Protein AF-A0A0M9G5N3-F1 (afdb_monomer_lite)

Sequence (93 aa):
MALSLPSTLKAVLGLIAVMIMQSASAGSKKYVAPGPTERLSVRNQEYLIGVVSFVIVILAGIMGVMAMVNINYDDDTLLMVEVPEDTHHEEQQ

Foldseek 3Di:
DPDPPPPVVVVVVVVVVVVVVVVVPPPDDPDDPDDPPDDDDPVVVVVVVVVVVVVVVVVVVVVVVVVVVPPPPVPCVVVDDDDPPPPPPDDDD

pLDDT: mean 70.57, std 13.85, range [36.41, 94.19]

Organism: Leptomonas pyrrhocoris (NCBI:txid157538)

Radius of gyration: 28.39 Å; chains: 1; bounding box: 49×49×85 Å

Secondary structure (DSSP, 8-state):
------HHHHHHHHHHHHHHHHHHTS-----PPPPTTSPPPHHHHHHHHHHHHHHHHHHHHHHHHHHHHTS-TT-GGGG--------------

Structure (mmCIF, N/CA/C/O backbone):
data_AF-A0A0M9G5N3-F1
#
_entry.id   AF-A0A0M9G5N3-F1
#
loop_
_atom_site.group_PDB
_atom_site.id
_atom_site.type_symbol
_atom_site.label_atom_id
_atom_site.label_alt_id
_atom_site.label_comp_id
_atom_site.label_asym_id
_atom_site.label_entity_id
_atom_site.label_seq_id
_atom_site.pdbx_PDB_ins_code
_atom_site.Cartn_x
_atom_site.Cartn_y
_atom_site.Cartn_z
_atom_site.occupancy
_atom_site.B_iso_or_equiv
_atom_site.auth_seq_id
_atom_site.auth_comp_id
_atom_site.auth_asym_id
_atom_site.auth_atom_id
_atom_site.pdbx_PDB_model_num
ATOM 1 N N . MET A 1 1 ? 14.913 -25.540 -7.214 1.00 36.41 1 MET A N 1
ATOM 2 C CA . MET A 1 1 ? 15.714 -24.301 -7.104 1.00 36.41 1 MET A CA 1
ATOM 3 C C . MET A 1 1 ? 15.227 -23.538 -5.886 1.00 36.41 1 MET A C 1
ATOM 5 O O . MET A 1 1 ? 14.063 -23.166 -5.856 1.00 36.41 1 MET A O 1
ATOM 9 N N . ALA A 1 2 ? 16.058 -23.395 -4.852 1.00 49.56 2 ALA A N 1
ATOM 10 C CA . ALA A 1 2 ? 15.708 -22.604 -3.676 1.00 49.56 2 ALA A CA 1
ATOM 11 C C . ALA A 1 2 ? 15.907 -21.122 -4.015 1.00 49.56 2 ALA A C 1
ATOM 13 O O . ALA A 1 2 ? 17.023 -20.700 -4.306 1.00 49.56 2 ALA A O 1
ATOM 14 N N . LEU A 1 3 ? 14.818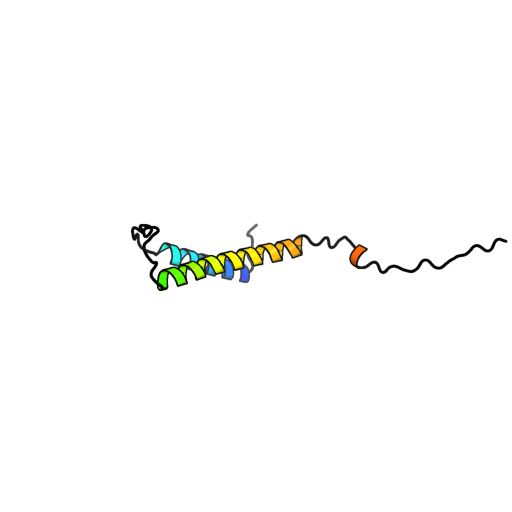 -20.354 -4.031 1.00 53.91 3 LEU A N 1
ATOM 15 C CA . LEU A 1 3 ? 14.842 -18.921 -4.295 1.00 53.91 3 LEU A CA 1
ATOM 16 C C . LEU A 1 3 ? 15.504 -18.226 -3.093 1.00 53.91 3 LEU A C 1
ATOM 18 O O . LEU A 1 3 ? 14.881 -18.037 -2.047 1.00 53.91 3 LEU A O 1
ATOM 22 N N . SER A 1 4 ? 16.797 -17.915 -3.195 1.00 61.31 4 SER A N 1
ATOM 23 C CA . SER A 1 4 ? 17.533 -17.196 -2.155 1.00 61.31 4 SER A CA 1
ATOM 24 C C . SER A 1 4 ? 17.058 -15.744 -2.120 1.00 61.31 4 SER A C 1
ATOM 26 O O . SER A 1 4 ? 17.605 -14.884 -2.806 1.00 61.31 4 SER A O 1
ATOM 28 N N . LEU A 1 5 ? 15.998 -15.477 -1.352 1.00 64.50 5 LEU A N 1
ATOM 29 C CA . LEU A 1 5 ? 15.502 -14.117 -1.159 1.00 64.50 5 LEU A CA 1
ATOM 30 C C . LEU A 1 5 ? 16.618 -13.226 -0.583 1.00 64.50 5 LEU A C 1
ATOM 32 O O . LEU A 1 5 ? 17.225 -13.621 0.423 1.00 64.50 5 LEU A O 1
ATOM 36 N N . PRO A 1 6 ? 16.866 -12.036 -1.166 1.00 77.94 6 PRO A N 1
ATOM 37 C CA . PRO A 1 6 ? 17.854 -11.100 -0.648 1.00 77.94 6 PRO A CA 1
ATOM 38 C C . PRO A 1 6 ? 17.504 -10.718 0.795 1.00 77.94 6 PRO A C 1
ATOM 40 O O . PRO A 1 6 ? 16.332 -10.602 1.158 1.00 77.94 6 PRO A O 1
ATOM 43 N N . SER A 1 7 ? 18.531 -10.550 1.634 1.00 71.62 7 SER A N 1
ATOM 44 C CA . SER A 1 7 ? 18.385 -10.323 3.084 1.00 71.62 7 SER A CA 1
ATOM 45 C C . SER A 1 7 ? 17.458 -9.141 3.411 1.00 71.62 7 SER A C 1
ATOM 47 O O . SER A 1 7 ? 16.657 -9.197 4.343 1.00 71.62 7 SER A O 1
ATOM 49 N N . THR A 1 8 ? 17.487 -8.108 2.567 1.00 73.94 8 THR A N 1
ATOM 50 C CA . THR A 1 8 ? 16.614 -6.932 2.645 1.00 73.94 8 THR A CA 1
ATOM 51 C C . THR A 1 8 ? 15.137 -7.284 2.477 1.00 73.94 8 THR A C 1
ATOM 53 O O . THR A 1 8 ? 14.304 -6.823 3.252 1.00 73.94 8 THR A O 1
ATOM 56 N N . LEU A 1 9 ? 14.799 -8.162 1.530 1.00 76.31 9 LEU A N 1
ATOM 57 C CA . LEU A 1 9 ? 13.419 -8.573 1.283 1.00 76.31 9 LEU A CA 1
ATOM 58 C C . LEU A 1 9 ? 12.874 -9.425 2.434 1.00 76.31 9 LEU A C 1
ATOM 60 O O . LEU A 1 9 ? 11.715 -9.275 2.808 1.00 76.31 9 LEU A O 1
ATOM 64 N N . LYS A 1 10 ? 13.719 -10.259 3.056 1.00 76.06 10 LYS A N 1
ATOM 65 C CA . LYS A 1 10 ? 13.353 -11.011 4.269 1.00 76.06 10 LYS A CA 1
ATOM 66 C C . LYS A 1 10 ? 13.066 -10.089 5.454 1.00 76.06 10 LYS A C 1
ATOM 68 O O . LYS A 1 10 ? 12.104 -10.326 6.179 1.00 76.06 10 LYS A O 1
ATOM 73 N N . ALA A 1 11 ? 13.871 -9.041 5.631 1.00 75.88 11 ALA A N 1
ATOM 74 C CA . ALA A 1 11 ? 13.665 -8.056 6.689 1.00 75.88 11 ALA A CA 1
ATOM 75 C C . ALA A 1 11 ? 12.349 -7.284 6.498 1.00 75.88 11 ALA A C 1
ATOM 77 O O . ALA A 1 11 ? 11.580 -7.142 7.447 1.00 75.88 11 ALA A O 1
ATOM 78 N N . VAL A 1 12 ? 12.049 -6.862 5.265 1.00 79.00 12 VAL A N 1
ATOM 79 C CA . VAL A 1 12 ? 10.783 -6.191 4.927 1.00 79.00 12 VAL A CA 1
ATOM 80 C C . VAL A 1 12 ? 9.588 -7.116 5.173 1.00 79.00 12 VAL A C 1
ATOM 82 O O . VAL A 1 12 ? 8.633 -6.713 5.834 1.00 79.00 12 VAL A O 1
ATOM 85 N N . LEU A 1 13 ? 9.653 -8.374 4.722 1.00 77.12 13 LEU A N 1
ATOM 86 C CA . LEU A 1 13 ? 8.584 -9.353 4.948 1.00 77.12 13 LEU A CA 1
ATOM 87 C C . LEU A 1 13 ? 8.358 -9.628 6.443 1.00 77.12 13 LEU A C 1
ATOM 89 O O . LEU A 1 13 ? 7.217 -9.744 6.886 1.00 77.12 13 LEU A O 1
ATOM 93 N N . GLY A 1 14 ? 9.440 -9.699 7.223 1.00 76.56 14 GLY A N 1
ATOM 94 C CA . GLY A 1 14 ? 9.383 -9.864 8.674 1.00 76.56 14 GLY A CA 1
ATOM 95 C C . GLY A 1 14 ? 8.722 -8.676 9.370 1.00 76.56 14 GLY A C 1
ATOM 96 O O . GLY A 1 14 ? 7.862 -8.872 10.226 1.00 76.56 14 GLY A O 1
ATOM 97 N N . LEU A 1 15 ? 9.055 -7.447 8.964 1.00 74.38 15 LEU A N 1
ATOM 98 C CA . LEU A 1 15 ? 8.442 -6.237 9.515 1.00 74.38 15 LEU A CA 1
ATOM 99 C C . LEU A 1 15 ? 6.931 -6.198 9.236 1.00 74.38 15 LEU A C 1
ATOM 101 O O . LEU A 1 15 ? 6.139 -5.909 10.134 1.00 74.38 15 LEU A O 1
ATOM 105 N N . ILE A 1 16 ? 6.531 -6.557 8.012 1.00 77.56 16 ILE A N 1
ATOM 106 C CA . ILE A 1 16 ? 5.123 -6.653 7.608 1.00 77.56 16 ILE A CA 1
ATOM 107 C C . ILE A 1 16 ? 4.397 -7.713 8.450 1.00 77.56 16 ILE A C 1
ATOM 109 O O . ILE A 1 16 ? 3.325 -7.441 8.990 1.00 77.56 16 ILE A O 1
ATOM 113 N N . ALA A 1 17 ? 4.991 -8.896 8.633 1.00 71.25 17 ALA A N 1
ATOM 114 C CA . ALA A 1 17 ? 4.400 -9.969 9.434 1.00 71.25 17 ALA A CA 1
ATOM 115 C C . ALA A 1 17 ? 4.194 -9.567 10.906 1.00 71.25 17 ALA A C 1
ATOM 117 O O . ALA A 1 17 ? 3.152 -9.869 11.489 1.00 71.25 17 ALA A O 1
ATOM 118 N N . VAL A 1 18 ? 5.145 -8.834 11.496 1.00 71.38 18 VAL A N 1
ATOM 119 C CA . VAL A 1 18 ? 5.040 -8.337 12.879 1.00 71.38 18 VAL A CA 1
ATOM 120 C C . VAL A 1 18 ? 3.920 -7.303 13.021 1.00 71.38 18 VAL A C 1
ATOM 122 O O . VAL A 1 18 ? 3.163 -7.362 13.993 1.00 71.38 18 VAL A O 1
ATOM 125 N N . MET A 1 19 ? 3.760 -6.398 12.048 1.00 68.44 19 MET A N 1
ATOM 126 C CA . MET A 1 19 ? 2.659 -5.425 12.049 1.00 68.44 19 MET A CA 1
ATOM 127 C C . MET A 1 19 ? 1.284 -6.108 11.941 1.00 68.44 19 MET A C 1
ATOM 129 O O . MET A 1 19 ? 0.344 -5.749 12.656 1.00 68.44 19 MET A O 1
ATOM 133 N N . ILE A 1 20 ? 1.167 -7.139 11.096 1.00 66.62 20 ILE A N 1
ATOM 134 C CA . ILE A 1 20 ? -0.081 -7.902 10.923 1.00 66.62 20 ILE A CA 1
ATOM 135 C C . ILE A 1 20 ? -0.418 -8.684 12.200 1.00 66.62 20 ILE A C 1
ATOM 137 O O . ILE A 1 20 ? -1.565 -8.680 12.649 1.00 66.62 20 ILE A O 1
ATOM 141 N N . MET A 1 21 ? 0.579 -9.310 12.830 1.00 60.81 21 MET A N 1
ATOM 142 C CA . MET A 1 21 ? 0.381 -10.103 14.045 1.00 60.81 21 MET A CA 1
ATOM 143 C C . MET A 1 21 ? -0.043 -9.246 15.247 1.00 60.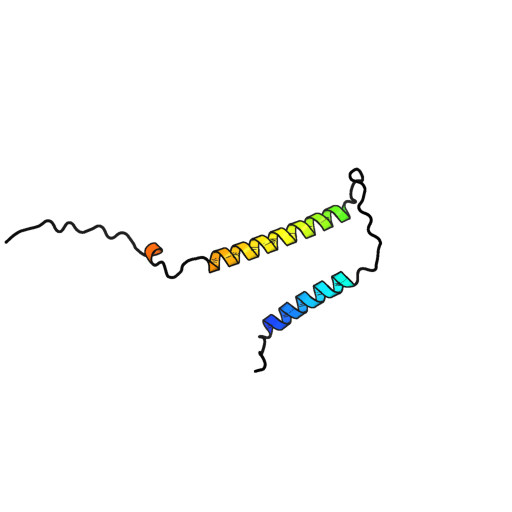81 21 MET A C 1
ATOM 145 O O . MET A 1 21 ? -0.926 -9.652 16.003 1.00 60.81 21 MET A O 1
ATOM 149 N N . GLN A 1 22 ? 0.502 -8.032 15.393 1.00 57.62 22 GLN A N 1
ATOM 150 C CA . GLN A 1 22 ? 0.031 -7.077 16.408 1.00 57.62 22 GLN A CA 1
ATOM 151 C C . GLN A 1 22 ? -1.416 -6.625 16.169 1.00 57.62 22 GLN A C 1
ATOM 153 O O . GLN A 1 22 ? -2.163 -6.450 17.130 1.00 57.62 22 GLN A O 1
ATOM 158 N N . SER A 1 23 ? -1.844 -6.511 14.909 1.00 57.38 23 SER A N 1
ATOM 159 C CA . SER A 1 23 ? -3.221 -6.135 14.560 1.00 57.38 23 SER A CA 1
ATOM 160 C C . SER A 1 23 ? -4.238 -7.239 14.894 1.00 57.38 23 SER A C 1
ATOM 162 O O . SER A 1 23 ? -5.373 -6.945 15.263 1.00 57.38 23 SER A O 1
ATOM 164 N N . ALA A 1 24 ? -3.831 -8.511 14.812 1.00 55.53 24 ALA A N 1
ATOM 165 C CA . ALA A 1 24 ? -4.692 -9.667 15.080 1.00 55.53 24 ALA A CA 1
ATOM 166 C C . ALA A 1 24 ? -4.879 -9.977 16.580 1.00 55.53 24 ALA A C 1
ATOM 168 O O . ALA A 1 24 ? -5.842 -10.641 16.956 1.00 55.53 24 ALA A O 1
ATOM 169 N N . SER A 1 25 ? -3.994 -9.476 17.450 1.00 51.97 25 SER A N 1
ATOM 170 C CA . SER A 1 25 ? -4.072 -9.669 18.908 1.00 51.97 25 SER A CA 1
ATOM 171 C C . SER A 1 25 ? -4.980 -8.644 19.616 1.00 51.97 25 SER A C 1
ATOM 173 O O . SER A 1 25 ? -4.916 -8.485 20.839 1.00 51.97 25 SER A O 1
ATOM 175 N N . ALA A 1 26 ? -5.835 -7.932 18.879 1.00 57.50 26 ALA A N 1
ATOM 176 C CA . ALA A 1 26 ? -6.891 -7.112 19.458 1.00 57.50 26 ALA A CA 1
ATOM 177 C C . ALA A 1 26 ? -8.063 -8.024 19.862 1.00 57.50 26 ALA A C 1
ATOM 179 O O . ALA A 1 26 ? -8.838 -8.470 19.020 1.00 57.50 26 ALA A O 1
ATOM 180 N N . GLY A 1 27 ? -8.164 -8.340 21.159 1.00 55.59 27 GLY A N 1
ATOM 181 C CA . GLY A 1 27 ? -9.207 -9.210 21.713 1.00 55.59 27 GLY A CA 1
ATOM 182 C C . GLY A 1 27 ? -10.621 -8.836 21.252 1.00 55.59 27 GLY A C 1
ATOM 183 O O . GLY A 1 27 ? -10.908 -7.664 21.002 1.00 55.59 27 GLY A O 1
ATOM 184 N N . SER A 1 28 ? -11.499 -9.842 21.155 1.00 55.31 28 SER A N 1
ATOM 185 C CA . SER A 1 28 ? -12.852 -9.766 20.588 1.00 55.31 28 SER A CA 1
ATOM 186 C C . SER A 1 28 ? -13.767 -8.794 21.346 1.00 55.31 28 SER A C 1
ATOM 188 O O . SER A 1 28 ? -14.628 -9.182 22.137 1.00 55.31 28 SER A O 1
ATOM 190 N N . LYS A 1 29 ? -13.591 -7.498 21.121 1.00 61.53 29 LYS A N 1
ATOM 191 C CA . LYS A 1 29 ? -14.546 -6.479 21.533 1.00 61.53 29 LYS A CA 1
ATOM 192 C C . LYS A 1 29 ? -15.618 -6.412 20.457 1.00 61.53 29 LYS A C 1
ATOM 194 O O . LYS A 1 29 ? -15.326 -6.252 19.276 1.00 61.53 29 LYS A O 1
ATOM 199 N N . LYS A 1 30 ? -16.875 -6.563 20.867 1.00 65.62 30 LYS A N 1
ATOM 200 C CA . LYS A 1 30 ? -18.033 -6.352 19.998 1.00 65.62 30 LYS A CA 1
ATOM 201 C C . LYS A 1 30 ? -18.124 -4.854 19.702 1.00 65.62 30 LYS A C 1
ATOM 203 O O . LYS A 1 30 ? -18.703 -4.103 20.481 1.00 65.62 30 LYS A O 1
ATOM 208 N N . TYR A 1 31 ? -17.491 -4.418 18.618 1.00 58.28 31 TYR A N 1
ATOM 209 C CA . TYR A 1 31 ? -17.571 -3.041 18.147 1.00 58.28 31 TYR A CA 1
ATOM 210 C C . TYR A 1 31 ? -18.917 -2.842 17.456 1.00 58.28 31 TYR A C 1
ATOM 212 O O . TYR A 1 31 ? -19.161 -3.362 16.370 1.00 58.28 31 TYR A O 1
ATOM 220 N N . VAL A 1 32 ? -19.812 -2.126 18.127 1.00 67.12 32 VAL A N 1
ATOM 221 C CA . VAL A 1 32 ? -21.052 -1.633 17.531 1.00 67.12 32 VAL A CA 1
ATOM 222 C C . VAL A 1 32 ? -20.739 -0.256 16.960 1.00 67.12 32 VAL A C 1
ATOM 224 O O . VAL A 1 32 ? -20.113 0.557 17.641 1.00 67.12 32 VAL A O 1
ATOM 227 N N . ALA A 1 33 ? -21.115 -0.014 15.705 1.00 58.91 33 ALA A N 1
ATOM 228 C CA . ALA A 1 33 ? -20.974 1.306 15.109 1.00 58.91 33 ALA A CA 1
ATOM 229 C C . ALA A 1 33 ? -21.765 2.317 15.962 1.00 58.91 33 ALA A C 1
ATOM 231 O O . ALA A 1 33 ? -22.947 2.065 16.217 1.00 58.91 33 ALA A O 1
ATOM 232 N N . PRO A 1 34 ? -21.141 3.419 16.421 1.00 59.69 34 PRO A N 1
ATOM 233 C CA . PRO A 1 34 ? -21.874 4.512 17.046 1.00 59.69 34 PRO A CA 1
ATOM 234 C C . PRO A 1 34 ? -22.993 4.968 16.110 1.00 59.69 34 PRO A C 1
ATOM 236 O O . PRO A 1 34 ? -22.821 4.947 14.885 1.00 59.69 34 PRO A O 1
ATOM 239 N N . GLY A 1 35 ? -24.138 5.357 16.666 1.00 70.50 35 GLY A N 1
ATOM 240 C CA . GLY A 1 35 ? -25.241 5.874 15.856 1.00 70.50 35 GLY A CA 1
ATOM 241 C C . GLY A 1 35 ? -24.776 7.055 14.983 1.00 70.50 35 GLY A C 1
ATOM 242 O O . GLY A 1 35 ? -23.845 7.762 15.367 1.00 70.50 35 GLY A O 1
ATOM 243 N N . PRO A 1 36 ? -25.413 7.334 13.831 1.00 63.03 36 PRO A N 1
ATOM 244 C CA . PRO A 1 36 ? -25.000 8.420 12.927 1.00 63.03 36 PRO A CA 1
ATOM 245 C C . PRO A 1 36 ? -25.012 9.816 13.583 1.00 63.03 36 PRO A C 1
ATOM 247 O O . PRO A 1 36 ? -24.432 10.760 13.054 1.00 63.03 36 PRO A O 1
ATOM 250 N N . THR A 1 37 ? -25.664 9.950 14.739 1.00 64.69 37 THR A N 1
ATOM 251 C CA . THR A 1 37 ? -25.743 11.162 15.564 1.00 64.69 37 THR A CA 1
ATOM 252 C C . THR A 1 37 ? -24.786 11.170 16.759 1.00 64.69 37 THR A C 1
ATOM 254 O O . THR A 1 37 ? -24.655 12.196 17.426 1.00 64.69 37 THR A O 1
ATOM 257 N N . GLU A 1 38 ? -24.122 10.056 17.065 1.00 68.00 38 GLU A N 1
ATOM 258 C CA . GLU A 1 38 ? -23.190 9.968 18.186 1.00 68.00 38 GLU A CA 1
ATOM 259 C C . GLU A 1 38 ? -21.823 10.508 17.771 1.00 68.00 38 GLU A C 1
ATOM 261 O O . GLU A 1 38 ? -21.175 10.023 16.841 1.00 68.00 38 GLU A O 1
ATOM 266 N N . ARG A 1 39 ? -21.366 11.546 18.476 1.00 64.38 39 ARG A N 1
ATOM 267 C CA . ARG A 1 39 ? -20.035 12.105 18.248 1.00 64.38 39 ARG A CA 1
ATOM 268 C C . ARG A 1 39 ? -18.980 11.061 18.599 1.00 64.38 39 ARG A C 1
ATOM 270 O O . ARG A 1 39 ? -18.899 10.597 19.735 1.00 64.38 39 ARG A O 1
ATOM 277 N N . LEU A 1 40 ? -18.139 10.740 17.620 1.00 67.31 40 LEU A N 1
ATOM 278 C CA . LEU A 1 40 ? -16.932 9.954 17.837 1.00 67.31 40 LEU A CA 1
ATOM 279 C C . LEU A 1 40 ? -16.051 10.634 18.891 1.0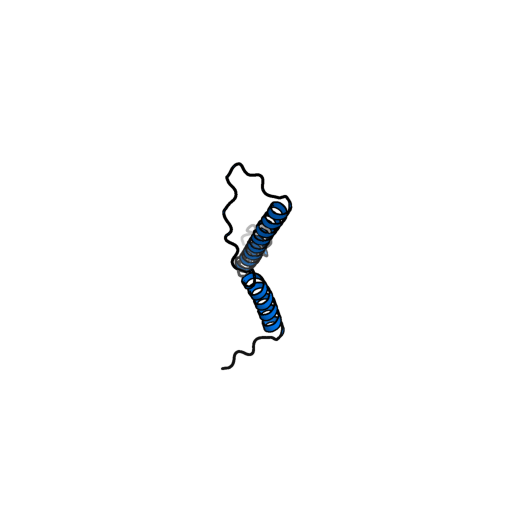0 67.31 40 LEU A C 1
ATOM 281 O O . LEU A 1 40 ? -15.843 11.846 18.863 1.00 67.31 40 LEU A O 1
ATOM 285 N N . SER A 1 41 ? -15.505 9.834 19.807 1.00 77.06 41 SER A N 1
ATOM 286 C CA . SER A 1 41 ? -14.440 10.287 20.701 1.00 77.06 41 SER A CA 1
ATOM 287 C C . SER A 1 41 ? -13.243 10.774 19.877 1.00 77.06 41 SER A C 1
ATOM 289 O O . SER A 1 41 ? -12.908 10.157 18.864 1.00 77.06 41 SER A O 1
ATOM 291 N N . VAL A 1 42 ? -12.576 11.839 20.331 1.00 80.12 42 VAL A N 1
ATOM 292 C CA . VAL A 1 42 ? -11.428 12.474 19.651 1.00 80.12 42 VAL A CA 1
ATOM 293 C C . VAL A 1 42 ? -10.368 11.444 19.242 1.00 80.12 42 VAL A C 1
ATOM 295 O O . VAL A 1 42 ? -9.920 11.428 18.101 1.00 80.12 42 VAL A O 1
ATOM 298 N N . ARG A 1 43 ? -10.069 10.479 20.121 1.00 79.06 43 ARG A N 1
ATOM 299 C CA . ARG A 1 43 ? -9.107 9.397 19.855 1.00 79.06 43 ARG A CA 1
ATOM 300 C C . ARG A 1 43 ? -9.499 8.508 18.669 1.00 79.06 43 ARG A C 1
ATOM 302 O O . ARG A 1 43 ? -8.640 8.049 17.924 1.00 79.06 43 ARG A O 1
ATOM 309 N N . ASN A 1 44 ? -10.792 8.252 18.486 1.00 80.00 44 ASN A N 1
ATOM 310 C CA . ASN A 1 44 ? -11.276 7.436 17.372 1.00 80.00 44 ASN A CA 1
ATOM 311 C C . ASN A 1 44 ? -11.241 8.223 16.056 1.00 80.00 44 ASN A C 1
ATOM 313 O O . ASN A 1 44 ? -11.031 7.628 15.003 1.00 80.00 44 ASN A O 1
ATOM 317 N N . GLN A 1 45 ? -11.417 9.547 16.111 1.00 80.25 45 GLN A N 1
ATOM 318 C CA . GLN A 1 45 ? -11.253 10.416 14.943 1.00 80.25 45 GLN A CA 1
ATOM 319 C C . GLN A 1 45 ? -9.786 10.487 14.507 1.00 80.25 45 GLN A C 1
ATOM 321 O O . GLN A 1 45 ? -9.504 10.334 13.323 1.00 80.25 45 GLN A O 1
ATOM 326 N N . GLU A 1 46 ? -8.859 10.638 15.457 1.00 83.25 46 GLU A N 1
ATOM 327 C CA . GLU A 1 46 ? -7.409 10.607 15.210 1.00 83.25 46 GLU A CA 1
ATOM 328 C C . GLU A 1 46 ? -6.947 9.260 14.633 1.00 83.25 46 GLU A C 1
ATOM 330 O O . GLU A 1 46 ? -6.135 9.205 13.710 1.00 83.25 46 GLU A O 1
ATOM 335 N N . TYR A 1 47 ? -7.505 8.153 15.125 1.00 84.62 47 TYR A N 1
ATOM 336 C CA . TYR A 1 47 ? -7.231 6.840 14.550 1.00 84.62 47 TYR A CA 1
ATOM 337 C C . TYR A 1 47 ? -7.768 6.724 13.117 1.00 84.62 47 TYR A C 1
ATOM 339 O O . TYR A 1 47 ? -7.049 6.284 12.221 1.00 84.62 47 TYR A O 1
ATOM 347 N N . LEU A 1 48 ? -9.008 7.160 12.874 1.00 84.31 48 LEU A N 1
ATOM 348 C CA . LEU A 1 48 ? -9.625 7.096 11.550 1.00 84.31 48 LEU A CA 1
ATOM 349 C C . LEU A 1 48 ? -8.865 7.947 10.525 1.00 84.31 48 LEU A C 1
ATOM 351 O O . LEU A 1 48 ? -8.603 7.472 9.423 1.00 84.31 48 LEU A O 1
ATOM 355 N N . ILE A 1 49 ? -8.462 9.169 10.884 1.00 86.88 49 ILE A N 1
ATOM 356 C CA . ILE A 1 49 ? -7.664 10.021 9.992 1.00 86.88 49 ILE A CA 1
ATOM 357 C C . ILE A 1 49 ? -6.270 9.427 9.746 1.00 86.88 49 ILE A C 1
ATOM 359 O O . ILE A 1 49 ? -5.758 9.512 8.630 1.00 86.88 49 ILE A O 1
ATOM 363 N N . GLY A 1 50 ? -5.685 8.744 10.735 1.00 85.94 50 GLY A N 1
ATOM 364 C CA . GLY A 1 50 ? -4.446 7.983 10.565 1.00 85.94 50 GLY A CA 1
ATOM 365 C C . GLY A 1 50 ? -4.597 6.842 9.554 1.00 85.94 50 GLY A C 1
ATOM 366 O O . GLY A 1 50 ? -3.789 6.715 8.638 1.00 85.94 50 GLY A O 1
ATOM 367 N N . VAL A 1 51 ? -5.672 6.057 9.652 1.00 87.81 51 VAL A N 1
ATOM 368 C CA . VAL A 1 51 ? -5.949 4.962 8.706 1.00 87.81 51 VAL A CA 1
ATOM 369 C C . VAL A 1 51 ? -6.211 5.500 7.298 1.00 87.81 51 VAL A C 1
ATOM 371 O O . VAL A 1 51 ? -5.640 4.999 6.331 1.00 87.81 51 VAL A O 1
ATOM 374 N N . VAL A 1 52 ? -7.034 6.543 7.168 1.00 90.31 52 VAL A N 1
ATOM 375 C CA . VAL A 1 52 ? -7.353 7.147 5.865 1.00 90.31 52 VAL A CA 1
ATOM 376 C C . VAL A 1 52 ? -6.107 7.755 5.219 1.00 90.31 52 VAL A C 1
ATOM 378 O O . VAL A 1 52 ? -5.861 7.525 4.037 1.00 90.31 52 VAL A O 1
ATOM 381 N N . SER A 1 53 ? -5.286 8.480 5.982 1.00 87.62 53 SER A N 1
ATOM 382 C CA . SER A 1 53 ? -4.045 9.063 5.455 1.00 87.62 53 SER A CA 1
ATOM 383 C C . SER A 1 53 ? -3.049 7.990 5.007 1.00 87.62 53 SER A C 1
ATOM 385 O O . SER A 1 53 ? -2.462 8.121 3.935 1.00 87.62 53 SER A O 1
ATOM 387 N N . PHE A 1 54 ? -2.923 6.885 5.747 1.00 88.81 54 PHE A N 1
ATOM 388 C CA . PHE A 1 54 ? -2.083 5.755 5.350 1.00 88.81 54 PHE A CA 1
ATOM 389 C C . PHE A 1 54 ? -2.524 5.127 4.019 1.00 88.81 54 PHE A C 1
ATOM 391 O O . PHE A 1 54 ? -1.691 4.879 3.148 1.00 88.81 54 PHE A O 1
ATOM 398 N N . VAL A 1 55 ? -3.833 4.927 3.820 1.00 92.75 55 VAL A N 1
ATOM 399 C CA . VAL A 1 55 ? -4.375 4.409 2.551 1.00 92.75 55 VAL A CA 1
ATOM 400 C C . VAL A 1 55 ? -4.054 5.350 1.389 1.00 92.75 55 VAL A C 1
ATOM 402 O O . VAL A 1 55 ? -3.626 4.890 0.332 1.00 92.75 55 VAL A O 1
ATOM 405 N N . ILE A 1 56 ? -4.201 6.664 1.585 1.00 93.81 56 ILE A N 1
ATOM 406 C CA . ILE A 1 56 ? -3.875 7.663 0.557 1.00 93.81 56 ILE A CA 1
ATOM 407 C C . ILE A 1 56 ? -2.391 7.594 0.178 1.00 93.81 56 ILE A C 1
ATOM 409 O O . ILE A 1 56 ? -2.065 7.602 -1.008 1.00 93.81 56 ILE A O 1
ATOM 413 N N . VAL A 1 57 ? -1.491 7.473 1.158 1.00 94.19 57 VAL A N 1
ATOM 414 C CA . VAL A 1 57 ? -0.045 7.359 0.905 1.00 94.19 57 VAL A CA 1
ATOM 415 C C . VAL A 1 57 ? 0.288 6.090 0.116 1.00 94.19 57 VAL A C 1
ATOM 417 O O .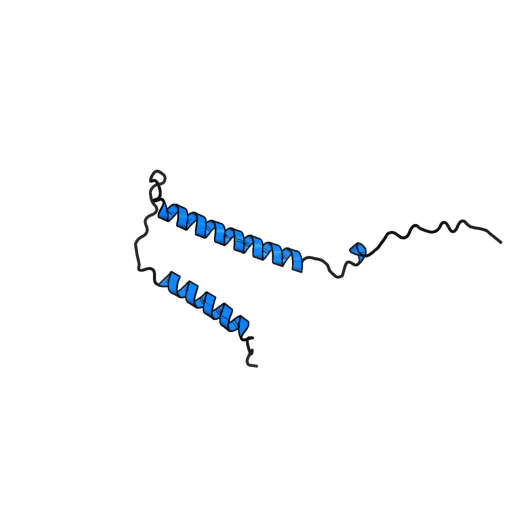 VAL A 1 57 ? 1.079 6.154 -0.825 1.00 94.19 57 VAL A O 1
ATOM 420 N N . ILE A 1 58 ? -0.341 4.953 0.434 1.00 93.31 58 ILE A N 1
ATOM 421 C CA . ILE A 1 58 ? -0.164 3.711 -0.338 1.00 93.31 58 ILE A CA 1
ATOM 422 C C . ILE A 1 58 ? -0.613 3.904 -1.788 1.00 93.31 58 ILE A C 1
ATOM 424 O O . ILE A 1 58 ? 0.120 3.541 -2.708 1.00 93.31 58 ILE A O 1
ATOM 428 N N . LEU A 1 59 ? -1.795 4.488 -2.003 1.00 93.38 59 LEU A N 1
ATOM 429 C CA . LEU A 1 59 ? -2.322 4.729 -3.348 1.00 93.38 59 LEU A CA 1
ATOM 430 C C . LEU A 1 59 ? -1.412 5.660 -4.155 1.00 93.38 59 LEU A C 1
ATOM 432 O O . LEU A 1 59 ? -1.130 5.374 -5.318 1.00 93.38 59 LEU A O 1
ATOM 436 N N . ALA A 1 60 ? -0.902 6.724 -3.531 1.00 91.88 60 ALA A N 1
ATOM 437 C CA . ALA A 1 60 ? 0.058 7.628 -4.156 1.00 91.88 60 ALA A CA 1
ATOM 438 C C . ALA A 1 60 ? 1.359 6.903 -4.540 1.00 91.88 60 ALA A C 1
ATOM 440 O O . ALA A 1 60 ? 1.861 7.089 -5.647 1.00 91.88 60 ALA A O 1
ATOM 441 N N . GLY A 1 61 ? 1.871 6.026 -3.669 1.00 93.00 61 GLY A N 1
ATOM 442 C CA . GLY A 1 61 ? 3.045 5.202 -3.961 1.00 93.00 61 GLY A CA 1
ATOM 443 C C . GLY A 1 61 ? 2.830 4.269 -5.155 1.00 93.00 61 GLY A C 1
ATOM 444 O O . GLY A 1 61 ? 3.667 4.215 -6.053 1.00 93.00 61 GLY A O 1
ATOM 445 N N . ILE A 1 62 ? 1.683 3.583 -5.210 1.00 92.56 62 ILE A N 1
ATOM 446 C CA . ILE A 1 62 ? 1.328 2.703 -6.334 1.00 92.56 62 ILE A CA 1
ATOM 447 C C . ILE A 1 62 ? 1.207 3.504 -7.635 1.00 92.56 62 ILE A C 1
ATOM 449 O O . ILE A 1 62 ? 1.754 3.084 -8.654 1.00 92.56 62 ILE A O 1
ATOM 453 N N . MET A 1 63 ? 0.539 4.664 -7.611 1.00 90.25 63 MET A N 1
ATOM 454 C CA . MET A 1 63 ? 0.444 5.540 -8.783 1.00 90.25 63 MET A CA 1
ATOM 455 C C . MET A 1 63 ? 1.816 6.032 -9.253 1.00 90.25 63 MET A C 1
ATOM 457 O O . MET A 1 63 ? 2.066 6.043 -10.453 1.00 90.25 63 MET A O 1
ATOM 461 N N . GLY A 1 64 ? 2.718 6.389 -8.335 1.00 89.44 64 GLY A N 1
ATOM 462 C CA . GLY A 1 64 ? 4.079 6.801 -8.683 1.00 89.44 64 GLY A CA 1
ATOM 463 C C . GLY A 1 64 ? 4.874 5.694 -9.380 1.00 89.44 64 GLY A C 1
ATOM 464 O O . GLY A 1 64 ? 5.522 5.941 -10.394 1.00 89.44 64 GLY A O 1
ATOM 465 N N . VAL A 1 65 ? 4.775 4.455 -8.886 1.00 88.38 65 VAL A N 1
ATOM 466 C CA . VAL A 1 65 ? 5.419 3.294 -9.523 1.00 88.38 65 VAL A CA 1
ATOM 467 C C . VAL A 1 65 ? 4.806 3.011 -10.895 1.00 88.38 65 VAL A C 1
ATOM 469 O O . VAL A 1 65 ? 5.540 2.818 -11.858 1.00 88.38 65 VAL A O 1
ATOM 472 N N . MET A 1 66 ? 3.475 3.031 -11.007 1.00 86.00 66 MET A N 1
ATOM 473 C CA . MET A 1 66 ? 2.772 2.864 -12.286 1.00 86.00 66 MET A CA 1
ATOM 474 C C . MET A 1 66 ? 3.199 3.922 -13.306 1.00 86.00 66 MET A C 1
ATOM 476 O O . MET A 1 66 ? 3.433 3.587 -14.461 1.00 86.00 66 MET A O 1
ATOM 480 N N . ALA A 1 67 ? 3.345 5.178 -12.879 1.00 82.62 67 ALA A N 1
ATOM 481 C CA . ALA A 1 67 ? 3.808 6.254 -13.742 1.00 82.62 67 ALA A CA 1
ATOM 482 C C . ALA A 1 67 ? 5.230 5.998 -14.254 1.00 82.62 67 ALA A C 1
ATOM 484 O O . ALA A 1 67 ? 5.467 6.175 -15.439 1.00 82.62 67 ALA A O 1
ATOM 485 N N . MET A 1 68 ? 6.154 5.527 -13.407 1.00 78.56 68 MET A N 1
ATOM 486 C CA . MET A 1 68 ? 7.509 5.184 -13.859 1.00 78.56 68 MET A CA 1
ATOM 487 C C . MET A 1 68 ? 7.541 3.993 -14.820 1.00 78.56 68 MET A C 1
ATOM 489 O O . MET A 1 68 ? 8.288 4.015 -15.789 1.00 78.56 68 MET A O 1
ATOM 493 N N . VAL A 1 69 ? 6.742 2.955 -14.567 1.00 81.50 69 VAL A N 1
ATOM 494 C CA . VAL A 1 69 ? 6.730 1.746 -15.410 1.00 81.50 69 VAL A CA 1
ATOM 495 C C . VAL A 1 69 ? 6.057 1.997 -16.760 1.00 81.50 69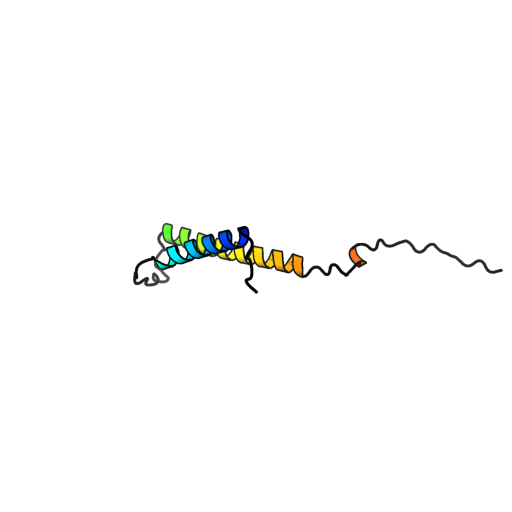 VAL A C 1
ATOM 497 O O . VAL A 1 69 ? 6.393 1.340 -17.737 1.00 81.50 69 VAL A O 1
ATOM 500 N N . ASN A 1 70 ? 5.113 2.936 -16.824 1.00 77.81 70 ASN A N 1
ATOM 501 C CA . ASN A 1 70 ? 4.364 3.233 -18.042 1.00 77.81 70 ASN A CA 1
ATOM 502 C C . ASN A 1 70 ? 5.016 4.321 -18.916 1.00 77.81 70 ASN A C 1
ATOM 504 O O . ASN A 1 70 ? 4.424 4.742 -19.908 1.00 77.81 70 ASN A O 1
ATOM 508 N N . ILE A 1 71 ? 6.212 4.799 -18.558 1.00 71.44 71 ILE A N 1
ATOM 509 C CA . ILE A 1 71 ? 7.020 5.615 -19.466 1.00 71.44 71 ILE A CA 1
ATOM 510 C C . ILE A 1 71 ? 7.549 4.685 -20.559 1.00 71.44 71 ILE A C 1
ATOM 512 O O . ILE A 1 71 ? 8.246 3.712 -20.275 1.00 71.44 71 ILE A O 1
ATOM 516 N N . ASN A 1 72 ? 7.202 4.980 -21.811 1.00 67.12 72 ASN A N 1
ATOM 517 C CA . ASN A 1 72 ? 7.749 4.274 -22.959 1.00 67.12 72 ASN A CA 1
ATOM 518 C C . ASN A 1 72 ? 9.192 4.742 -23.192 1.00 67.12 72 ASN A C 1
ATOM 520 O O . ASN A 1 72 ? 9.422 5.755 -23.844 1.00 67.12 72 ASN A O 1
ATOM 524 N N . TYR A 1 73 ? 10.153 4.025 -22.612 1.00 66.38 73 TYR A N 1
ATOM 525 C CA . TYR A 1 73 ? 11.582 4.323 -22.753 1.00 66.38 73 TYR A CA 1
ATOM 526 C C . TYR A 1 73 ? 12.142 4.003 -24.147 1.00 66.38 73 TYR A C 1
ATOM 528 O O . TYR A 1 73 ? 13.266 4.403 -24.426 1.00 66.38 73 TYR A O 1
ATOM 536 N N . ASP A 1 74 ? 11.373 3.318 -25.002 1.00 68.44 74 ASP A N 1
ATOM 537 C CA . ASP A 1 74 ? 11.736 3.044 -26.399 1.00 68.44 74 ASP A CA 1
ATOM 538 C C . ASP A 1 74 ? 11.272 4.167 -27.353 1.00 68.44 74 ASP A C 1
ATOM 540 O O . ASP A 1 74 ? 11.541 4.124 -28.554 1.00 68.44 74 ASP A O 1
ATOM 544 N N . ASP A 1 75 ? 10.541 5.166 -26.843 1.00 65.81 75 ASP A N 1
ATOM 545 C CA . ASP A 1 75 ? 10.097 6.326 -27.613 1.00 65.81 75 ASP A CA 1
ATOM 546 C C . ASP A 1 75 ? 11.165 7.432 -27.590 1.00 65.81 75 ASP A C 1
ATOM 548 O O . ASP A 1 75 ? 11.126 8.374 -26.793 1.00 65.81 75 ASP A O 1
ATOM 552 N N . ASP A 1 76 ? 12.138 7.311 -28.495 1.00 63.59 76 ASP A N 1
ATOM 553 C CA . ASP A 1 76 ? 13.244 8.264 -28.668 1.00 63.59 76 ASP A CA 1
ATOM 554 C C . ASP A 1 76 ? 12.785 9.657 -29.151 1.00 63.59 76 ASP A C 1
ATOM 556 O O . ASP A 1 76 ? 13.595 10.582 -29.248 1.00 63.59 76 ASP A O 1
ATOM 560 N N . THR A 1 77 ? 11.486 9.863 -29.417 1.00 62.94 77 THR A N 1
ATOM 561 C CA . THR A 1 77 ? 10.939 11.166 -29.838 1.00 62.94 77 THR A CA 1
ATOM 562 C C . THR A 1 77 ? 11.127 12.266 -28.795 1.00 62.94 77 THR A C 1
ATOM 564 O O . THR A 1 77 ? 11.240 13.433 -29.161 1.00 62.94 77 THR A O 1
ATOM 567 N N . LEU A 1 78 ? 11.257 11.917 -27.510 1.00 59.53 78 LEU A N 1
ATOM 568 C CA . LEU A 1 78 ? 11.570 12.876 -26.442 1.00 59.53 78 LEU A CA 1
ATOM 569 C C . LEU A 1 78 ? 13.021 13.393 -26.483 1.00 59.53 78 LEU A C 1
ATOM 571 O O . LEU A 1 78 ? 13.340 14.364 -25.796 1.00 59.53 78 LEU A O 1
ATOM 575 N N . LEU A 1 79 ? 13.897 12.757 -27.267 1.00 60.94 79 LEU A N 1
ATOM 576 C CA 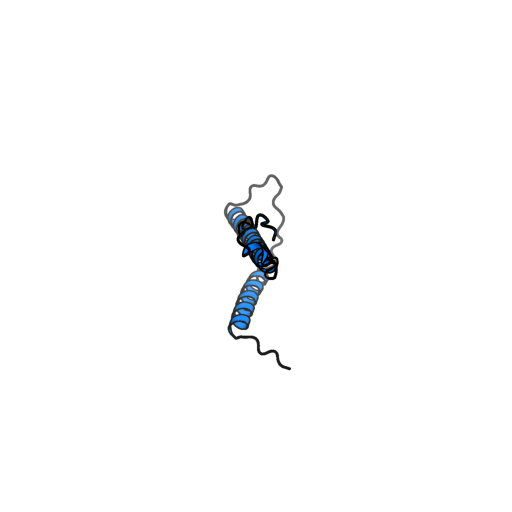. LEU A 1 79 ? 15.301 13.140 -27.456 1.00 60.94 79 LEU A CA 1
ATOM 577 C C . LEU A 1 79 ? 15.577 13.717 -28.853 1.00 60.94 79 LEU A C 1
ATOM 579 O O . LEU A 1 79 ? 16.701 14.134 -29.138 1.00 60.94 79 LEU A O 1
ATOM 583 N N . MET A 1 80 ? 14.568 13.755 -29.724 1.00 65.19 80 MET A N 1
ATOM 584 C CA . MET A 1 80 ? 14.690 14.288 -31.077 1.00 65.19 80 MET A CA 1
ATOM 585 C C . MET A 1 80 ? 14.556 15.811 -31.024 1.00 65.19 80 MET A C 1
ATOM 587 O O . MET A 1 80 ? 13.476 16.357 -30.809 1.00 65.19 80 MET A O 1
ATOM 591 N N . VAL A 1 81 ? 15.675 16.511 -31.198 1.00 66.12 81 VAL A N 1
ATOM 592 C CA . VAL A 1 81 ? 15.679 17.962 -31.412 1.00 66.12 81 VAL A CA 1
ATOM 593 C C . VAL A 1 81 ? 15.311 18.214 -32.870 1.00 66.12 81 VAL A C 1
ATOM 595 O O . VAL A 1 81 ? 15.902 17.601 -33.759 1.00 66.12 81 VAL A O 1
ATOM 598 N N . GLU A 1 82 ? 14.348 19.104 -33.120 1.00 66.94 82 GLU A N 1
ATOM 599 C CA . GLU A 1 82 ? 14.027 19.564 -34.473 1.00 66.94 82 GLU A CA 1
ATOM 600 C C . GLU A 1 82 ? 15.282 20.187 -35.094 1.00 66.94 82 GLU A C 1
ATOM 602 O O . GLU A 1 82 ? 15.719 21.275 -34.712 1.00 66.94 82 GLU A O 1
ATOM 607 N N . VAL A 1 83 ? 15.899 19.463 -36.028 1.00 67.81 83 VAL A N 1
ATOM 608 C CA . VAL A 1 83 ? 16.953 20.017 -36.872 1.00 67.81 83 VAL A CA 1
ATOM 609 C C . VAL A 1 83 ? 16.234 20.833 -37.942 1.00 67.81 83 VAL A C 1
ATOM 611 O O . VAL A 1 83 ? 15.427 20.252 -38.671 1.00 67.81 83 VAL A O 1
ATOM 614 N N . PRO A 1 84 ? 16.449 22.159 -38.026 1.00 63.19 84 PRO A N 1
ATOM 615 C CA . PRO A 1 84 ? 15.881 22.942 -39.111 1.00 63.19 84 PRO A CA 1
ATOM 616 C C . PRO A 1 84 ? 16.358 22.327 -40.426 1.00 63.19 84 PRO A C 1
ATOM 618 O O . PRO A 1 84 ? 17.558 22.125 -40.606 1.00 63.19 84 PRO A O 1
ATOM 621 N N . GLU A 1 85 ? 15.420 21.968 -41.305 1.00 61.50 85 GLU A N 1
ATOM 622 C CA . GLU A 1 85 ? 15.755 21.500 -42.646 1.00 61.50 85 GLU A CA 1
ATOM 623 C C . GLU A 1 85 ? 16.577 22.597 -43.318 1.00 61.50 85 GLU A C 1
ATOM 625 O O . GLU A 1 85 ? 16.070 23.684 -43.610 1.00 61.50 85 GLU A O 1
ATOM 630 N N . ASP A 1 86 ? 17.867 22.329 -43.518 1.00 56.94 86 ASP A N 1
ATOM 631 C CA . ASP A 1 86 ? 18.696 23.165 -44.362 1.00 56.94 86 ASP A CA 1
ATOM 632 C C . ASP A 1 86 ? 18.008 23.234 -45.723 1.00 56.94 86 ASP A C 1
ATOM 634 O O . ASP A 1 86 ? 17.817 22.224 -46.406 1.00 56.94 86 ASP A O 1
ATOM 638 N N . THR A 1 87 ? 17.611 24.448 -46.097 1.00 51.94 87 THR A N 1
ATOM 639 C CA . THR A 1 87 ? 17.201 24.835 -47.442 1.00 51.94 87 THR A CA 1
ATOM 640 C C . THR A 1 87 ? 18.303 24.462 -48.432 1.00 51.94 87 THR A C 1
ATOM 642 O O . THR A 1 87 ? 19.105 25.298 -48.844 1.00 51.94 87 THR A O 1
ATOM 645 N N . HIS A 1 88 ? 18.326 23.206 -48.867 1.00 52.47 88 HIS A N 1
ATOM 646 C CA . HIS A 1 88 ? 18.859 22.832 -50.162 1.00 52.47 88 HIS A CA 1
ATOM 647 C C . HIS A 1 88 ? 17.846 23.293 -51.206 1.00 52.47 88 HIS A C 1
ATOM 649 O O . HIS A 1 88 ? 17.060 22.520 -51.750 1.00 52.47 88 HIS A O 1
ATOM 655 N N . HIS A 1 89 ? 17.865 24.601 -51.462 1.00 49.78 89 HIS A N 1
ATOM 656 C CA . HIS A 1 89 ? 17.424 25.099 -52.746 1.00 49.78 89 HIS A CA 1
ATOM 657 C C . HIS A 1 89 ? 18.365 24.530 -53.804 1.00 49.78 89 HIS A C 1
ATOM 659 O O . HIS A 1 89 ? 19.567 24.785 -53.805 1.00 49.78 89 HIS A O 1
ATOM 665 N N . GLU A 1 90 ? 17.776 23.682 -54.636 1.00 50.97 90 GLU A N 1
ATOM 666 C CA . GLU A 1 90 ? 18.049 23.525 -56.056 1.00 50.97 90 GLU A CA 1
ATOM 667 C C . GLU A 1 90 ? 19.045 24.555 -56.616 1.00 50.97 90 GLU A C 1
ATOM 669 O O . GLU A 1 90 ? 18.701 25.722 -56.776 1.00 50.97 90 GLU A O 1
ATOM 674 N N . GLU A 1 91 ? 20.225 24.109 -57.040 1.00 48.03 91 GLU A N 1
ATOM 675 C CA . GLU A 1 91 ? 20.800 24.640 -58.274 1.00 48.03 91 GLU A CA 1
ATOM 676 C C . GLU A 1 91 ? 21.150 23.476 -59.197 1.00 48.03 91 GLU A C 1
ATOM 678 O O . GLU A 1 91 ? 22.046 22.666 -58.966 1.00 48.03 91 GLU A O 1
ATOM 683 N N . GLN A 1 92 ? 20.320 23.395 -60.232 1.00 43.25 92 GLN A N 1
ATOM 684 C CA . GLN A 1 92 ? 20.553 22.723 -61.495 1.00 43.25 92 GLN A CA 1
ATOM 685 C C . GLN A 1 92 ? 21.947 23.067 -62.043 1.00 43.25 92 GLN A C 1
ATOM 687 O O . GLN A 1 92 ? 22.236 24.251 -62.208 1.00 43.25 92 GLN A O 1
ATOM 692 N N . GLN A 1 93 ? 22.743 22.055 -62.408 1.00 37.06 93 GLN A N 1
ATOM 693 C CA . GLN A 1 93 ? 23.424 21.926 -63.715 1.00 37.06 93 GLN A CA 1
ATOM 694 C C . GLN A 1 93 ? 24.231 20.630 -63.820 1.00 37.06 93 GLN A C 1
ATOM 696 O O . GLN A 1 93 ? 25.026 20.334 -62.903 1.00 37.06 93 GLN A O 1
#